Protein AF-A0A354B1D0-F1 (afdb_monomer_lite)

Sequence (81 aa):
WLPDAMEGPTPISALIHAATMVAAGVFLVARLQPVYEAFPAVNLVIAVVGTITLFLGATIALTQMDLKKGLAYSTVSQLGY

Radius of gyration: 14.18 Å; chains: 1; bounding box: 27×23×37 Å

pLDDT: mean 93.58, std 3.96, range [82.25, 98.31]

Foldseek 3Di:
DLLVLLVDDPVRNCCCLPPPVLVVVVVVCVVCVVVCVVPVVVVVVLLVVLVVQLVVLQVVLVVDPDPSSSVSSNSSNVSSD

Secondary structure (DSSP, 8-state):
-TTGGGGS-HHHHHHHHHTSHHHHHHHHHHHTHHHHTT-HHHHHHHHHHHHHHHHHHHHHHTT-SSHHHHHHHHHHHHHH-

Structure (mmCIF, N/CA/C/O backbone):
data_AF-A0A354B1D0-F1
#
_entry.id   AF-A0A354B1D0-F1
#
loop_
_atom_site.group_PDB
_atom_site.id
_atom_site.type_symbol
_atom_site.label_atom_id
_atom_site.label_alt_id
_atom_site.label_comp_id
_atom_site.label_asym_id
_atom_site.label_entity_id
_atom_site.label_seq_id
_atom_site.pdbx_PDB_ins_code
_atom_site.Cartn_x
_atom_site.Cartn_y
_atom_site.Cartn_z
_atom_site.occupancy
_atom_site.B_iso_or_equiv
_atom_site.auth_seq_id
_atom_site.auth_comp_id
_atom_site.auth_asym_id
_atom_site.auth_atom_id
_atom_site.pdbx_PDB_model_num
ATOM 1 N N . TRP A 1 1 ? -3.550 -1.507 -11.370 1.00 89.06 1 TRP A N 1
ATOM 2 C CA . TRP A 1 1 ? -3.703 -0.042 -11.438 1.00 89.06 1 TRP A CA 1
ATOM 3 C C . TRP A 1 1 ? -2.395 0.675 -11.136 1.00 89.06 1 TRP A C 1
ATOM 5 O O . TRP A 1 1 ? -1.944 1.439 -11.974 1.00 89.06 1 TRP A O 1
ATOM 15 N N . LEU A 1 2 ? -1.764 0.439 -9.974 1.00 89.12 2 LEU A N 1
ATOM 16 C CA . LEU A 1 2 ? -0.554 1.181 -9.597 1.00 89.12 2 LEU A CA 1
ATOM 17 C C . LEU A 1 2 ? 0.666 0.849 -10.488 1.00 89.12 2 LEU A C 1
ATOM 19 O O . LEU A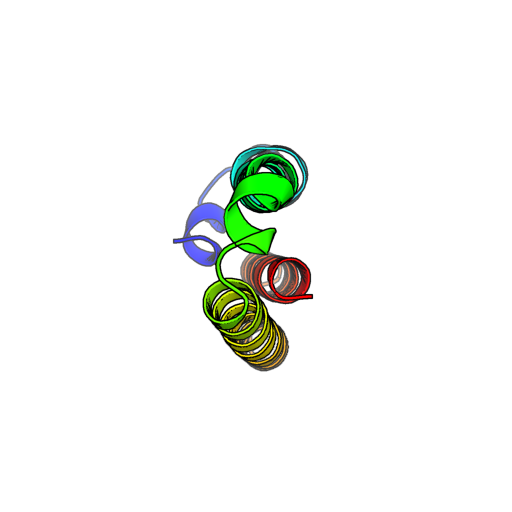 1 2 ? 1.313 1.781 -10.948 1.00 89.12 2 LEU A O 1
ATOM 23 N N . PRO A 1 3 ? 0.961 -0.422 -10.838 1.00 89.56 3 PRO A N 1
ATOM 24 C CA . PRO A 1 3 ? 2.009 -0.724 -11.823 1.00 89.56 3 PRO A CA 1
ATOM 25 C C . PRO A 1 3 ? 1.698 -0.191 -13.227 1.00 89.56 3 PRO A C 1
ATOM 27 O O . PRO A 1 3 ? 2.609 0.194 -13.951 1.00 89.56 3 PRO A O 1
ATOM 30 N N . ASP A 1 4 ? 0.417 -0.126 -13.592 1.00 89.50 4 ASP A N 1
ATOM 31 C CA . ASP A 1 4 ? -0.039 0.368 -14.898 1.00 89.50 4 ASP A CA 1
ATOM 32 C C . ASP A 1 4 ? 0.141 1.893 -15.013 1.00 89.50 4 ASP A C 1
ATOM 34 O O . ASP A 1 4 ? 0.395 2.418 -16.092 1.00 89.50 4 ASP A O 1
ATOM 38 N N . ALA A 1 5 ? 0.138 2.620 -13.889 1.00 86.12 5 ALA A N 1
ATOM 39 C CA . ALA A 1 5 ? 0.433 4.056 -13.852 1.00 86.12 5 ALA A CA 1
ATOM 40 C C . ALA A 1 5 ? 1.879 4.405 -14.277 1.00 86.12 5 ALA A C 1
ATOM 42 O O . ALA A 1 5 ? 2.212 5.581 -14.460 1.00 86.12 5 ALA A O 1
ATOM 43 N N . MET A 1 6 ? 2.738 3.398 -14.477 1.00 89.81 6 MET A N 1
ATOM 44 C CA . MET A 1 6 ? 4.081 3.559 -15.040 1.00 89.81 6 MET A CA 1
ATOM 45 C C . MET A 1 6 ? 4.107 3.728 -16.566 1.00 89.81 6 MET A C 1
ATOM 47 O O . MET A 1 6 ? 5.160 4.073 -17.108 1.00 89.81 6 MET A O 1
ATOM 51 N N . GLU A 1 7 ? 2.972 3.547 -17.251 1.00 89.31 7 GLU A N 1
ATOM 52 C CA . GLU A 1 7 ? 2.808 3.922 -18.665 1.00 89.31 7 GLU A CA 1
ATOM 53 C C . GLU A 1 7 ? 2.918 5.440 -18.880 1.00 89.31 7 GLU A C 1
ATOM 55 O O . GLU A 1 7 ? 3.275 5.903 -19.964 1.00 89.31 7 GLU A O 1
ATOM 60 N N . GLY A 1 8 ? 2.654 6.226 -17.833 1.00 88.19 8 GLY A N 1
ATOM 61 C CA . GLY A 1 8 ? 2.793 7.674 -17.863 1.00 88.19 8 GLY A CA 1
ATOM 62 C C . GLY A 1 8 ? 4.250 8.171 -17.938 1.00 88.19 8 GLY A C 1
ATOM 63 O O . GLY A 1 8 ? 5.218 7.436 -17.694 1.00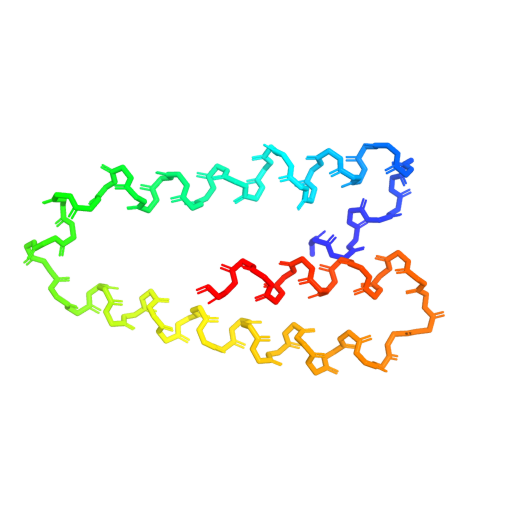 88.19 8 GLY A O 1
ATOM 64 N N . PRO A 1 9 ? 4.440 9.471 -18.236 1.00 91.81 9 PRO A N 1
ATOM 65 C CA . PRO A 1 9 ? 5.730 10.135 -18.105 1.00 91.81 9 PRO A CA 1
ATOM 66 C C . PRO A 1 9 ? 6.300 9.973 -16.694 1.00 91.81 9 PRO A C 1
ATOM 68 O O . PRO A 1 9 ? 5.593 10.147 -15.702 1.00 91.81 9 PRO A O 1
ATOM 71 N N . THR A 1 10 ? 7.607 9.721 -16.601 1.00 90.75 10 THR A N 1
ATOM 72 C CA . THR A 1 10 ? 8.299 9.445 -15.330 1.00 90.75 10 THR A CA 1
ATOM 73 C C . THR A 1 10 ? 8.018 10.472 -14.217 1.00 90.75 10 THR A C 1
ATOM 75 O O . THR A 1 10 ? 7.804 10.042 -13.085 1.00 90.75 10 THR A O 1
ATOM 78 N N . PRO A 1 11 ? 7.940 11.796 -14.481 1.00 89.56 11 PRO A N 1
ATOM 79 C CA . 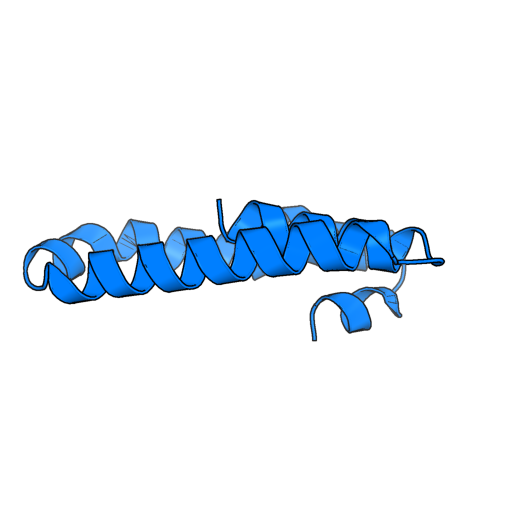PRO A 1 11 ? 7.603 12.770 -13.437 1.00 89.56 11 PRO A CA 1
ATOM 80 C C . PRO A 1 11 ? 6.179 12.619 -12.881 1.00 89.56 11 PRO A C 1
ATOM 82 O O . PRO A 1 11 ? 5.953 12.853 -11.697 1.00 89.56 11 PRO A O 1
ATOM 85 N N . ILE A 1 12 ? 5.220 12.210 -13.719 1.00 88.75 12 ILE A N 1
ATOM 86 C CA . ILE A 1 12 ? 3.816 12.034 -13.322 1.00 88.75 12 ILE A CA 1
ATOM 87 C C . ILE A 1 12 ? 3.676 10.774 -12.471 1.00 88.75 12 ILE A C 1
ATOM 89 O O . ILE A 1 12 ? 3.082 10.825 -11.393 1.00 88.75 12 ILE A O 1
ATOM 93 N N . SER A 1 13 ? 4.283 9.666 -12.905 1.00 87.19 13 SER A N 1
ATOM 94 C CA . SER A 1 13 ? 4.311 8.436 -12.111 1.00 87.19 13 SER A CA 1
ATOM 95 C C . SER A 1 13 ? 5.008 8.673 -10.766 1.00 87.19 13 SER A C 1
ATOM 97 O O . SER A 1 13 ? 4.480 8.277 -9.733 1.00 87.19 13 SER A O 1
ATOM 99 N N . ALA A 1 14 ? 6.124 9.410 -10.729 1.00 85.06 14 ALA A N 1
ATOM 100 C CA . ALA A 1 14 ? 6.788 9.758 -9.470 1.00 85.06 14 ALA A CA 1
ATOM 101 C C . ALA A 1 14 ? 5.869 10.546 -8.517 1.00 85.06 14 ALA A C 1
ATOM 103 O O . ALA A 1 14 ? 5.778 10.212 -7.336 1.00 85.06 14 ALA A O 1
ATOM 104 N N . LEU A 1 15 ? 5.141 11.549 -9.021 1.00 87.88 15 LEU A N 1
ATOM 105 C CA . LEU A 1 15 ? 4.228 12.349 -8.201 1.00 87.88 15 LEU A CA 1
ATOM 106 C C . LEU A 1 15 ? 3.100 11.497 -7.594 1.00 87.88 15 LEU A C 1
ATOM 108 O O . LEU A 1 15 ? 2.802 11.617 -6.405 1.00 87.88 15 LEU A O 1
ATOM 112 N N . ILE A 1 16 ? 2.501 10.623 -8.405 1.00 88.88 16 ILE A N 1
ATOM 113 C CA . ILE A 1 16 ? 1.401 9.739 -7.998 1.00 88.88 16 ILE A CA 1
ATOM 114 C C . ILE A 1 16 ? 1.858 8.718 -6.950 1.00 88.88 16 ILE A C 1
ATOM 116 O O . ILE A 1 16 ? 1.138 8.471 -5.981 1.00 88.88 16 ILE A O 1
ATOM 120 N N . HIS A 1 17 ? 3.046 8.142 -7.140 1.00 86.75 17 HIS A N 1
ATOM 121 C CA . HIS A 1 17 ? 3.579 7.071 -6.300 1.00 86.75 17 HIS A CA 1
ATOM 122 C C . HIS A 1 17 ? 4.241 7.565 -5.013 1.00 86.75 17 HIS A C 1
ATOM 124 O O . HIS A 1 17 ? 4.377 6.785 -4.080 1.00 86.75 17 HIS A O 1
ATOM 130 N N . ALA A 1 18 ? 4.667 8.827 -4.945 1.00 82.25 18 ALA A N 1
ATOM 131 C CA . ALA A 1 18 ? 5.373 9.337 -3.772 1.00 82.25 18 ALA A CA 1
ATOM 132 C C . ALA A 1 18 ? 4.558 10.351 -2.963 1.00 82.25 18 ALA A C 1
ATOM 134 O O . ALA A 1 18 ? 4.577 10.303 -1.737 1.00 82.25 18 ALA A O 1
ATOM 135 N N . ALA A 1 19 ? 3.869 11.287 -3.622 1.00 83.19 19 ALA A N 1
ATOM 136 C CA . ALA A 1 19 ? 3.447 12.520 -2.955 1.00 83.19 19 ALA A CA 1
ATOM 137 C C . ALA A 1 19 ? 1.931 12.714 -2.850 1.00 83.19 19 ALA A C 1
ATOM 139 O O . ALA A 1 19 ? 1.482 13.387 -1.926 1.00 83.19 19 ALA A O 1
ATOM 140 N N . THR A 1 20 ? 1.133 12.183 -3.783 1.00 88.50 20 THR A N 1
ATOM 141 C CA . THR A 1 20 ? -0.288 12.565 -3.885 1.00 88.50 20 THR A CA 1
ATOM 142 C C . THR A 1 20 ? -1.247 11.409 -3.619 1.00 88.50 20 THR A C 1
ATOM 144 O O . THR A 1 20 ? -1.754 11.273 -2.506 1.00 88.50 20 THR A O 1
ATOM 147 N N . MET A 1 21 ? -1.523 10.577 -4.627 1.00 86.81 21 MET A N 1
ATOM 148 C CA . MET A 1 21 ? -2.644 9.631 -4.583 1.00 86.81 21 MET A CA 1
ATOM 149 C C . MET A 1 21 ? -2.484 8.581 -3.488 1.00 86.81 21 MET A C 1
ATOM 151 O O . MET A 1 21 ? -3.438 8.286 -2.774 1.00 86.81 21 MET A O 1
ATOM 155 N N . VAL A 1 22 ? -1.279 8.038 -3.326 1.00 89.12 22 VAL A N 1
ATOM 156 C CA . VAL A 1 22 ? -1.042 6.993 -2.327 1.00 89.12 22 VAL A CA 1
ATOM 157 C C . VAL A 1 22 ? -1.015 7.546 -0.895 1.00 89.12 22 VAL A C 1
ATOM 159 O O . VAL A 1 22 ? -1.549 6.922 0.020 1.00 89.12 22 VAL A O 1
ATOM 162 N N . ALA A 1 23 ? -0.497 8.765 -0.710 1.00 89.12 23 ALA A N 1
ATOM 163 C CA . ALA A 1 23 ? -0.469 9.447 0.583 1.00 89.12 23 ALA A CA 1
ATOM 164 C C . ALA A 1 23 ? -1.880 9.807 1.075 1.00 89.12 23 ALA A C 1
ATOM 166 O O . ALA A 1 23 ? -2.150 9.757 2.274 1.00 89.12 23 ALA A O 1
ATOM 167 N N . ALA A 1 24 ? -2.802 10.111 0.155 1.00 93.19 24 ALA A N 1
ATOM 168 C CA . ALA A 1 24 ? -4.194 10.405 0.488 1.00 93.19 24 ALA A CA 1
ATOM 169 C C . ALA A 1 24 ? -4.899 9.230 1.195 1.00 93.19 24 ALA A C 1
ATOM 171 O O . ALA A 1 24 ? -5.684 9.457 2.117 1.00 93.19 24 ALA A O 1
ATOM 172 N N . GLY A 1 25 ? -4.596 7.983 0.814 1.00 92.25 25 GLY A N 1
ATOM 173 C CA . GLY A 1 25 ? -5.152 6.793 1.467 1.00 92.25 25 GLY A CA 1
ATOM 174 C C . GLY A 1 25 ? -4.706 6.667 2.926 1.00 92.25 25 GLY A C 1
ATOM 175 O O . GLY A 1 25 ? -5.542 6.537 3.821 1.00 92.25 25 GLY A O 1
ATOM 176 N N . VAL A 1 26 ? -3.399 6.788 3.178 1.00 93.62 26 VAL A N 1
ATOM 177 C CA . VAL A 1 26 ? -2.829 6.749 4.539 1.00 93.62 26 VAL A CA 1
ATOM 178 C C . VAL A 1 26 ? -3.334 7.925 5.377 1.00 93.62 26 VAL A C 1
ATOM 180 O O . VAL A 1 26 ? -3.711 7.747 6.535 1.00 93.62 26 VAL A O 1
ATOM 183 N N . PHE A 1 27 ? -3.420 9.119 4.784 1.00 95.62 27 PHE A N 1
ATOM 184 C CA . PHE A 1 27 ? -3.977 10.300 5.440 1.00 95.62 27 PHE A CA 1
ATOM 185 C C . PHE A 1 27 ? -5.416 10.071 5.913 1.00 95.62 27 PHE A C 1
ATOM 187 O O . PHE A 1 27 ? -5.745 10.419 7.047 1.00 95.62 27 PHE A O 1
ATOM 194 N N . LEU A 1 28 ? -6.270 9.465 5.081 1.00 96.00 28 LEU A N 1
ATOM 195 C CA . LEU A 1 28 ? -7.650 9.163 5.460 1.00 96.00 28 LEU A CA 1
ATOM 196 C C . LEU A 1 28 ? -7.707 8.183 6.638 1.00 96.00 28 LEU A C 1
ATOM 198 O O . LEU A 1 28 ? -8.457 8.423 7.583 1.00 96.00 28 LEU A O 1
ATOM 202 N N . VAL A 1 29 ? -6.903 7.113 6.605 1.00 94.62 29 VAL A N 1
ATOM 203 C CA . VAL A 1 29 ? -6.828 6.139 7.707 1.00 94.62 29 VAL A CA 1
ATOM 204 C C . VAL A 1 29 ? -6.403 6.830 9.002 1.00 94.62 29 VAL A C 1
ATOM 206 O O . VAL A 1 29 ? -7.090 6.710 10.013 1.00 94.62 29 VAL A O 1
ATOM 209 N N . ALA A 1 30 ? -5.341 7.635 8.962 1.00 94.88 30 ALA A N 1
ATOM 210 C CA . ALA A 1 30 ? -4.879 8.387 10.125 1.00 94.88 30 ALA A CA 1
ATOM 211 C C . ALA A 1 30 ? -5.937 9.380 10.633 1.00 94.88 30 ALA A C 1
ATOM 213 O O . ALA A 1 30 ? -6.146 9.520 11.839 1.00 94.88 30 ALA A O 1
ATOM 214 N N . ARG A 1 31 ? -6.641 10.069 9.727 1.00 96.94 31 ARG A N 1
ATOM 215 C CA . ARG A 1 31 ? -7.650 11.067 10.099 1.00 96.94 31 ARG A CA 1
ATOM 216 C C . ARG A 1 31 ? -8.897 10.444 10.721 1.00 96.94 31 ARG A C 1
ATOM 218 O O . ARG A 1 31 ? -9.518 11.077 11.573 1.00 96.94 31 ARG A O 1
ATOM 225 N N . LEU A 1 32 ? -9.251 9.231 10.307 1.00 96.81 32 LEU A N 1
ATOM 226 C CA . LEU A 1 32 ? -10.380 8.469 10.838 1.00 96.81 32 LEU A CA 1
ATOM 227 C C . LEU A 1 32 ? -10.021 7.632 12.070 1.00 96.81 32 LEU A C 1
ATOM 229 O O . LEU A 1 32 ? -10.893 6.937 12.585 1.00 96.81 32 LEU A O 1
ATOM 233 N N . GLN A 1 33 ? -8.800 7.738 12.601 1.00 94.06 33 GLN A N 1
ATOM 234 C CA . GLN A 1 33 ? -8.399 6.990 13.793 1.00 94.06 33 GLN A CA 1
ATOM 235 C C . GLN A 1 33 ? -9.380 7.113 14.977 1.00 94.06 33 GLN A C 1
ATOM 237 O O . GLN A 1 33 ? -9.743 6.073 15.526 1.00 94.06 33 GLN A O 1
ATOM 242 N N . PRO A 1 34 ? -9.925 8.303 15.319 1.00 95.25 34 PRO A N 1
ATOM 243 C CA . PRO A 1 34 ? -10.928 8.414 16.385 1.00 95.25 34 PRO A CA 1
ATOM 244 C C . PRO A 1 34 ? -12.214 7.609 16.126 1.00 95.25 34 PRO A C 1
ATOM 246 O O . PRO A 1 34 ? -12.917 7.237 17.059 1.00 95.25 34 PRO A O 1
ATOM 249 N N . VAL A 1 35 ? -12.542 7.331 14.859 1.00 95.56 35 VAL A N 1
ATOM 250 C CA . VAL A 1 35 ? -13.673 6.469 14.482 1.00 95.56 35 VAL A CA 1
ATOM 251 C C . VAL A 1 35 ? -13.303 4.998 14.676 1.00 95.56 35 VAL A C 1
ATOM 253 O O . VAL A 1 35 ? -14.115 4.219 15.173 1.00 95.56 35 VAL A O 1
ATOM 256 N N . TYR A 1 36 ? -12.080 4.604 14.315 1.00 94.69 36 TYR A N 1
ATOM 257 C CA . TYR A 1 36 ? -11.618 3.216 14.416 1.00 94.69 36 TYR A CA 1
ATOM 258 C C . TYR A 1 36 ? -11.373 2.751 15.852 1.00 94.69 36 TYR A C 1
ATOM 260 O O . TYR A 1 36 ? -11.445 1.551 16.114 1.00 94.69 36 TYR A O 1
ATOM 268 N N . GLU A 1 37 ? -11.137 3.666 16.794 1.00 93.31 37 GLU A N 1
ATOM 269 C CA . GLU A 1 37 ? -11.024 3.345 18.226 1.00 93.31 37 GLU A CA 1
ATOM 270 C C . GLU A 1 37 ? -12.259 2.608 18.766 1.00 93.31 37 GLU A C 1
ATOM 272 O O . GLU A 1 37 ? -12.128 1.703 19.590 1.00 93.31 37 GLU A O 1
ATOM 277 N N . ALA A 1 38 ? -13.450 2.921 18.246 1.00 95.44 38 ALA A N 1
ATOM 278 C CA . ALA A 1 38 ? -14.686 2.234 18.614 1.00 95.44 38 ALA A CA 1
ATOM 279 C C . ALA A 1 38 ? -14.801 0.811 18.025 1.00 95.44 38 ALA A C 1
ATOM 281 O O . ALA A 1 38 ? -15.648 0.032 18.463 1.00 95.44 38 ALA A O 1
ATOM 282 N N . PHE A 1 39 ? -13.956 0.448 17.051 1.00 95.94 39 PHE A N 1
ATOM 283 C CA . PHE A 1 39 ? -14.029 -0.819 16.319 1.00 95.94 39 PHE A CA 1
ATOM 284 C C . PHE A 1 39 ? -12.648 -1.494 16.193 1.00 95.94 39 PHE A C 1
ATOM 286 O O . PHE A 1 39 ? -12.055 -1.499 15.112 1.00 95.94 39 PHE A O 1
ATOM 293 N N . PRO A 1 40 ? -12.141 -2.157 17.253 1.00 92.75 40 PRO A N 1
ATOM 294 C CA . PRO A 1 40 ? -10.809 -2.777 17.250 1.00 92.75 40 PRO A CA 1
ATOM 295 C C . PRO A 1 40 ? -10.573 -3.787 16.116 1.00 92.75 40 PRO A C 1
ATOM 297 O O . PRO A 1 40 ? -9.460 -3.906 15.607 1.00 92.75 40 PRO A O 1
ATOM 300 N N . ALA A 1 41 ? -11.625 -4.487 15.677 1.00 96.75 41 ALA A N 1
ATOM 301 C CA . ALA A 1 41 ? -11.550 -5.422 14.556 1.00 96.75 41 ALA A CA 1
ATOM 302 C C . ALA A 1 41 ? -11.159 -4.736 13.233 1.00 96.75 41 ALA A C 1
ATOM 304 O O . ALA A 1 41 ? -10.464 -5.340 12.422 1.00 96.75 41 ALA A O 1
ATOM 305 N N . VAL A 1 42 ? -11.548 -3.472 13.025 1.00 96.38 42 VAL A N 1
ATOM 306 C CA . VAL A 1 42 ? -11.189 -2.706 11.820 1.00 96.38 42 VAL A CA 1
ATOM 307 C C . VAL A 1 42 ? -9.684 -2.447 11.779 1.00 96.38 42 VAL A C 1
ATOM 309 O O . VAL A 1 42 ? -9.067 -2.654 10.739 1.00 96.38 42 VAL A O 1
ATOM 312 N N . ASN A 1 43 ? -9.070 -2.097 12.913 1.00 94.50 43 ASN A N 1
ATOM 313 C CA . ASN A 1 43 ? -7.617 -1.925 13.002 1.00 94.50 43 ASN A CA 1
ATOM 314 C C . ASN A 1 43 ? -6.865 -3.225 12.687 1.00 94.50 43 ASN A C 1
ATOM 316 O O . ASN A 1 43 ? -5.866 -3.199 11.970 1.00 94.50 43 ASN A O 1
ATOM 320 N N . LEU A 1 44 ? -7.374 -4.371 13.158 1.00 96.62 44 LEU A N 1
ATOM 321 C CA . LEU A 1 44 ? -6.805 -5.675 12.810 1.00 96.62 44 LEU A CA 1
ATOM 322 C C . LEU A 1 44 ? -6.913 -5.954 11.305 1.00 96.62 44 LEU A C 1
ATOM 324 O O . LEU A 1 44 ? -5.948 -6.413 10.699 1.00 96.62 44 LEU A O 1
ATOM 328 N N . VAL A 1 45 ? -8.056 -5.648 10.686 1.00 97.38 45 VAL A N 1
ATOM 329 C CA . VAL A 1 45 ? -8.239 -5.807 9.236 1.00 97.38 45 VAL A CA 1
ATOM 330 C C . VAL A 1 45 ? -7.269 -4.918 8.459 1.00 97.38 45 VAL A C 1
ATOM 332 O O . VAL A 1 45 ? -6.623 -5.410 7.537 1.00 97.38 45 VAL A O 1
ATOM 335 N N . ILE A 1 46 ? -7.111 -3.648 8.847 1.00 96.38 46 ILE A N 1
ATOM 336 C CA . ILE A 1 46 ? -6.146 -2.729 8.221 1.00 96.38 46 ILE A CA 1
ATOM 337 C C . ILE A 1 46 ? -4.727 -3.301 8.323 1.00 96.38 46 ILE A C 1
ATOM 339 O O . ILE A 1 46 ? -4.033 -3.376 7.311 1.00 96.38 46 ILE A O 1
ATOM 343 N N . ALA A 1 47 ? -4.323 -3.777 9.504 1.00 96.50 47 ALA A N 1
ATOM 344 C CA . ALA A 1 47 ? -3.000 -4.362 9.717 1.00 96.50 47 ALA A CA 1
ATOM 345 C C . ALA A 1 47 ? -2.769 -5.631 8.876 1.00 96.50 47 ALA A C 1
ATOM 347 O O . ALA A 1 47 ? -1.705 -5.800 8.279 1.00 96.50 47 ALA A O 1
ATOM 348 N N . VAL A 1 48 ? -3.766 -6.518 8.785 1.00 98.19 48 VAL A N 1
ATOM 349 C CA . VAL A 1 48 ? -3.681 -7.747 7.977 1.00 98.19 48 VAL A CA 1
ATOM 350 C C . VAL A 1 48 ? -3.596 -7.416 6.488 1.00 98.19 48 VAL A C 1
ATOM 352 O O . VAL A 1 48 ? -2.736 -7.955 5.791 1.00 98.19 48 VAL A O 1
ATOM 355 N N . VAL A 1 49 ? -4.444 -6.510 5.995 1.00 97.94 49 VAL A N 1
ATOM 356 C CA . VAL A 1 49 ? -4.416 -6.076 4.592 1.00 97.94 49 VAL A CA 1
ATOM 357 C C . VAL A 1 49 ? -3.088 -5.391 4.267 1.00 97.94 49 VAL A C 1
ATOM 359 O O . VAL A 1 49 ? -2.501 -5.696 3.228 1.00 97.94 49 VAL A O 1
ATOM 362 N N . GLY A 1 50 ? -2.573 -4.538 5.158 1.00 97.56 50 GLY A N 1
ATOM 363 C CA . GLY A 1 50 ? -1.251 -3.919 5.026 1.00 97.56 50 GLY A CA 1
ATOM 364 C C . GLY A 1 50 ? -0.134 -4.959 4.947 1.00 97.56 50 GLY A C 1
ATOM 365 O O . GLY A 1 50 ? 0.639 -4.963 3.992 1.00 97.56 50 GLY A O 1
ATOM 366 N N . THR A 1 51 ? -0.135 -5.939 5.854 1.00 98.31 51 THR A N 1
ATOM 367 C CA . THR A 1 51 ? 0.857 -7.030 5.887 1.00 98.31 51 THR A CA 1
ATOM 368 C C . THR A 1 51 ? 0.835 -7.887 4.620 1.00 98.31 51 THR A C 1
ATOM 370 O O . THR A 1 51 ? 1.879 -8.227 4.064 1.00 98.31 51 THR A O 1
ATOM 373 N N . ILE A 1 52 ? -0.349 -8.237 4.118 1.00 98.31 52 ILE A N 1
ATOM 374 C CA . ILE A 1 52 ? -0.460 -8.990 2.863 1.00 98.31 52 ILE A CA 1
ATOM 375 C C . ILE A 1 52 ? 0.035 -8.129 1.694 1.00 98.31 52 ILE A C 1
ATOM 377 O O . ILE A 1 52 ? 0.798 -8.605 0.853 1.00 98.31 52 ILE A O 1
ATOM 381 N N . THR A 1 53 ? -0.350 -6.853 1.661 1.00 97.75 53 THR A N 1
ATOM 382 C CA . THR A 1 53 ? 0.045 -5.914 0.602 1.00 97.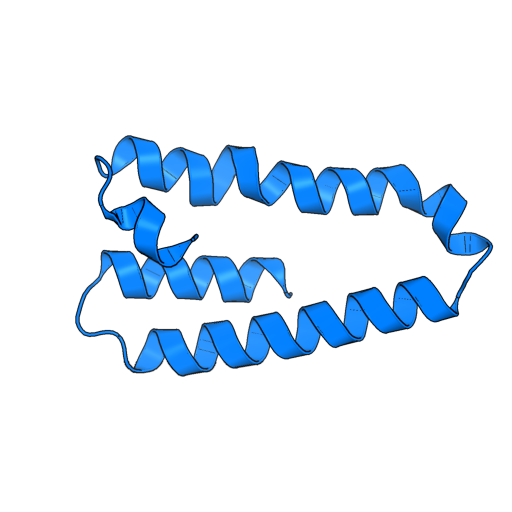75 53 THR A CA 1
ATOM 383 C C . THR A 1 53 ? 1.557 -5.698 0.578 1.00 97.75 53 THR A C 1
ATOM 385 O O . THR A 1 53 ? 2.150 -5.746 -0.502 1.00 97.75 53 THR A O 1
ATOM 388 N N . LEU A 1 54 ? 2.197 -5.539 1.744 1.00 97.56 54 LEU A N 1
ATOM 389 C CA . LEU A 1 54 ? 3.643 -5.346 1.831 1.00 97.56 54 LEU A CA 1
ATOM 390 C C . LEU A 1 54 ? 4.400 -6.582 1.346 1.00 97.56 54 LEU A C 1
ATOM 392 O O . LEU A 1 54 ? 5.312 -6.479 0.527 1.00 97.56 54 LEU A O 1
ATOM 396 N N . PHE A 1 55 ? 3.967 -7.766 1.778 1.00 98.25 55 PHE A N 1
ATOM 397 C CA . PHE A 1 55 ? 4.620 -9.014 1.410 1.00 98.25 55 PHE A CA 1
ATOM 398 C C . PHE A 1 55 ? 4.490 -9.310 -0.090 1.00 98.25 55 PHE A C 1
ATOM 400 O O . PHE A 1 55 ? 5.476 -9.643 -0.756 1.00 98.25 55 PHE A O 1
ATOM 407 N N . LEU A 1 56 ? 3.289 -9.146 -0.650 1.00 97.75 56 LEU A N 1
ATOM 408 C CA . LEU A 1 56 ? 3.060 -9.340 -2.082 1.00 97.75 56 LEU A CA 1
ATOM 409 C C . LEU A 1 56 ? 3.796 -8.289 -2.923 1.00 97.75 56 LEU A C 1
ATOM 411 O O . LEU A 1 56 ? 4.409 -8.635 -3.929 1.00 97.75 56 LEU A O 1
ATOM 415 N N . GLY A 1 57 ? 3.794 -7.020 -2.505 1.00 97.19 57 GLY A N 1
ATOM 416 C CA . GLY A 1 57 ? 4.530 -5.954 -3.189 1.00 97.19 57 GLY A CA 1
ATOM 417 C C . GLY A 1 57 ? 6.031 -6.240 -3.256 1.00 97.19 57 GLY A C 1
ATOM 418 O O . GLY A 1 57 ? 6.617 -6.208 -4.340 1.00 97.19 57 GLY A O 1
ATOM 419 N N . ALA A 1 58 ? 6.642 -6.595 -2.122 1.00 97.56 58 ALA A N 1
ATOM 420 C CA . ALA A 1 58 ? 8.067 -6.906 -2.043 1.00 9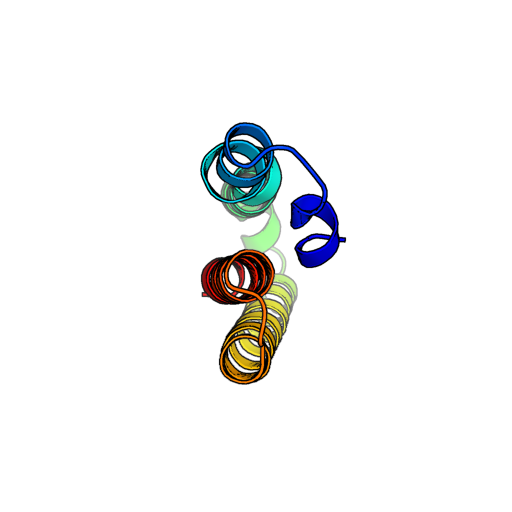7.56 58 ALA A CA 1
ATOM 421 C C . ALA A 1 58 ? 8.447 -8.125 -2.897 1.00 97.56 58 ALA A C 1
ATOM 423 O O . ALA A 1 58 ? 9.415 -8.076 -3.654 1.00 97.56 58 ALA A O 1
ATOM 424 N N . THR A 1 59 ? 7.674 -9.211 -2.813 1.00 97.81 59 THR A N 1
ATOM 425 C CA . THR A 1 59 ? 7.968 -10.446 -3.559 1.00 97.81 59 THR A CA 1
ATOM 426 C C . THR A 1 59 ? 7.809 -10.264 -5.068 1.00 97.81 59 THR A C 1
ATOM 428 O O . THR A 1 59 ? 8.670 -10.710 -5.828 1.00 97.81 59 THR A O 1
ATOM 431 N N . ILE A 1 60 ? 6.772 -9.552 -5.521 1.00 97.50 60 ILE A N 1
ATOM 432 C CA . ILE A 1 60 ? 6.561 -9.292 -6.951 1.00 97.50 60 ILE A CA 1
ATOM 433 C C . ILE A 1 60 ? 7.634 -8.343 -7.500 1.00 97.50 60 ILE A C 1
ATOM 435 O O . ILE A 1 60 ? 8.131 -8.590 -8.603 1.00 97.50 60 ILE A O 1
ATOM 439 N N . ALA A 1 61 ? 8.038 -7.314 -6.742 1.00 96.75 61 ALA A N 1
ATOM 440 C CA . ALA A 1 61 ? 9.077 -6.359 -7.145 1.00 96.75 61 ALA A CA 1
ATOM 441 C C . ALA A 1 61 ? 10.399 -7.044 -7.535 1.00 96.75 61 ALA A C 1
ATOM 443 O O . ALA A 1 61 ? 11.013 -6.651 -8.525 1.00 96.75 61 ALA A O 1
ATOM 444 N N . LEU A 1 62 ? 10.797 -8.103 -6.818 1.00 97.00 62 LEU A N 1
ATOM 445 C CA . LEU A 1 62 ? 12.030 -8.860 -7.087 1.00 97.00 62 LEU A CA 1
ATOM 446 C C . LEU A 1 62 ? 12.033 -9.580 -8.443 1.00 97.00 62 LEU A C 1
ATOM 448 O O . LEU A 1 62 ? 13.095 -9.909 -8.961 1.00 97.00 62 LEU A O 1
ATOM 452 N N . THR A 1 63 ? 10.856 -9.837 -9.013 1.00 97.19 63 THR A N 1
ATOM 453 C CA . THR A 1 63 ? 10.701 -10.555 -10.290 1.00 97.19 63 THR A CA 1
ATOM 454 C C . THR A 1 63 ? 10.477 -9.622 -11.483 1.00 97.19 63 THR A C 1
ATOM 456 O O . THR A 1 63 ? 10.334 -10.090 -12.613 1.00 97.19 63 THR A O 1
ATOM 459 N N . GLN A 1 64 ? 10.426 -8.303 -11.264 1.00 96.88 64 GLN A N 1
ATOM 460 C CA . GLN A 1 64 ? 10.162 -7.344 -12.335 1.00 96.88 64 GLN A CA 1
ATOM 461 C C . GLN A 1 64 ? 11.403 -7.106 -13.201 1.00 96.88 64 GLN A C 1
ATOM 463 O O . GLN A 1 64 ? 12.460 -6.729 -12.707 1.00 96.88 64 GLN A O 1
ATOM 468 N N . MET A 1 65 ? 11.235 -7.251 -14.517 1.00 96.00 65 MET A N 1
ATOM 469 C CA . MET A 1 65 ? 12.282 -6.971 -15.512 1.00 96.00 65 MET A CA 1
ATOM 470 C C . MET A 1 65 ? 12.319 -5.500 -15.955 1.00 96.00 65 MET A C 1
ATOM 472 O O . MET A 1 65 ? 13.287 -5.061 -16.568 1.00 96.00 65 MET A O 1
ATOM 476 N N . ASP A 1 66 ? 11.263 -4.739 -15.658 1.00 94.56 66 ASP A N 1
ATOM 477 C CA . ASP A 1 66 ? 11.168 -3.306 -15.934 1.00 94.56 66 ASP A CA 1
ATOM 478 C C . ASP A 1 66 ? 11.388 -2.507 -14.643 1.00 94.56 66 ASP A C 1
ATOM 480 O O . ASP A 1 66 ? 10.714 -2.739 -13.635 1.00 94.56 66 ASP A O 1
ATOM 484 N N . LEU A 1 67 ? 12.316 -1.545 -14.680 1.00 92.50 67 LEU A N 1
ATOM 485 C CA . LEU A 1 67 ? 12.687 -0.746 -13.510 1.00 92.50 67 LEU A CA 1
ATOM 486 C C . LEU A 1 67 ? 11.503 0.050 -12.950 1.00 92.50 67 LEU A C 1
ATOM 488 O O . LEU A 1 67 ? 11.331 0.114 -11.732 1.00 92.50 67 LEU A O 1
ATOM 492 N N . LYS A 1 68 ? 10.680 0.656 -13.812 1.00 91.25 68 LYS A N 1
ATOM 493 C CA . LYS A 1 68 ? 9.532 1.447 -13.365 1.00 91.25 68 LYS A CA 1
ATOM 494 C C . LYS A 1 68 ? 8.505 0.554 -12.683 1.00 91.25 68 LYS A C 1
ATOM 496 O O . LYS A 1 68 ? 8.014 0.906 -11.614 1.00 91.25 68 LYS A O 1
ATOM 501 N N . LYS A 1 69 ? 8.219 -0.622 -13.240 1.00 92.44 69 LYS A N 1
ATOM 502 C CA . LYS A 1 69 ? 7.317 -1.595 -12.607 1.00 92.44 69 LYS A CA 1
ATOM 503 C C . LYS A 1 69 ? 7.887 -2.117 -11.289 1.00 92.44 69 LYS A C 1
ATOM 505 O O . LYS A 1 69 ? 7.148 -2.197 -10.312 1.00 92.44 69 LYS A O 1
ATOM 510 N N . GLY A 1 70 ? 9.191 -2.385 -11.222 1.00 95.75 70 GLY A N 1
ATOM 511 C CA . GLY A 1 70 ? 9.872 -2.737 -9.972 1.00 95.75 70 GLY A CA 1
ATOM 512 C C . GLY A 1 70 ? 9.687 -1.671 -8.886 1.00 95.75 70 GLY A C 1
ATOM 513 O O . GLY A 1 70 ? 9.272 -1.988 -7.771 1.00 95.75 70 GLY A O 1
ATOM 514 N N . LEU A 1 71 ? 9.894 -0.396 -9.232 1.00 94.50 71 LEU A N 1
ATOM 515 C CA . LEU A 1 71 ? 9.659 0.738 -8.330 1.00 94.50 71 LEU A CA 1
ATOM 516 C C . LEU A 1 71 ? 8.175 0.917 -7.974 1.00 94.50 71 LEU A C 1
ATOM 518 O O . LEU A 1 71 ? 7.854 1.271 -6.845 1.00 94.50 71 LEU A O 1
ATOM 522 N N . ALA A 1 72 ? 7.252 0.636 -8.893 1.00 94.81 72 ALA A N 1
ATOM 523 C CA . ALA A 1 72 ? 5.825 0.671 -8.590 1.00 94.81 72 ALA A CA 1
ATOM 524 C C . ALA A 1 72 ? 5.449 -0.355 -7.515 1.00 94.81 72 ALA A C 1
ATOM 526 O O . ALA A 1 72 ? 4.726 -0.023 -6.577 1.00 94.81 72 ALA A O 1
ATOM 527 N N . TYR A 1 73 ? 5.950 -1.588 -7.623 1.00 97.06 73 TYR A N 1
ATOM 528 C CA . TYR A 1 73 ? 5.699 -2.631 -6.627 1.00 97.06 73 TYR A CA 1
ATOM 529 C C . TYR A 1 73 ? 6.434 -2.382 -5.306 1.00 97.06 73 TYR A C 1
ATOM 531 O O . TYR A 1 73 ? 5.896 -2.724 -4.252 1.00 97.06 73 TYR A O 1
ATOM 539 N N . SER A 1 74 ? 7.597 -1.720 -5.320 1.00 95.88 74 SER A N 1
ATOM 540 C CA . SER A 1 74 ? 8.214 -1.260 -4.072 1.00 95.88 74 SER A CA 1
ATOM 541 C C . SER A 1 74 ? 7.355 -0.189 -3.390 1.00 95.88 74 SER A C 1
ATOM 543 O O . SER A 1 74 ? 7.174 -0.262 -2.178 1.00 95.88 74 SER A O 1
ATOM 545 N N . THR A 1 75 ? 6.717 0.722 -4.138 1.00 95.81 75 THR A N 1
ATOM 546 C CA . THR A 1 75 ? 5.698 1.630 -3.582 1.00 95.81 75 THR A CA 1
ATOM 547 C C . THR A 1 75 ? 4.521 0.861 -2.982 1.00 95.81 75 THR A C 1
ATOM 549 O O . THR A 1 75 ? 4.141 1.157 -1.855 1.00 95.81 75 THR A O 1
ATOM 552 N N . VAL A 1 76 ? 3.967 -0.144 -3.680 1.00 96.19 76 VAL A N 1
ATOM 553 C CA . VAL A 1 76 ? 2.903 -1.006 -3.114 1.00 96.19 76 VAL A CA 1
ATOM 554 C C . VAL A 1 76 ? 3.354 -1.589 -1.778 1.00 96.19 76 VAL A C 1
ATOM 556 O O . VAL A 1 76 ? 2.600 -1.553 -0.809 1.00 96.19 76 VAL A O 1
ATOM 559 N N . SER A 1 77 ? 4.596 -2.075 -1.720 1.00 96.88 77 SER A N 1
ATOM 560 C CA . SER A 1 77 ? 5.140 -2.647 -0.498 1.00 96.88 77 SER A CA 1
ATOM 561 C C . SER A 1 77 ? 5.208 -1.633 0.642 1.00 96.88 77 SER A C 1
ATOM 563 O O . SER A 1 77 ? 4.837 -1.959 1.763 1.00 96.88 77 SER A O 1
ATOM 565 N N . GLN A 1 78 ? 5.678 -0.419 0.355 1.00 96.38 78 GLN A N 1
ATOM 566 C CA . GLN A 1 78 ? 5.827 0.645 1.350 1.00 96.38 78 GLN A CA 1
ATOM 567 C C . GLN A 1 78 ? 4.488 1.182 1.859 1.00 96.38 78 GLN A C 1
ATOM 569 O O . GLN A 1 78 ? 4.422 1.676 2.971 1.00 96.38 78 GLN A O 1
ATOM 574 N N . LEU A 1 79 ? 3.415 1.078 1.073 1.00 92.88 79 LEU A N 1
ATOM 575 C CA . LEU A 1 79 ? 2.077 1.470 1.526 1.00 92.88 79 LEU A CA 1
ATOM 576 C C . LEU A 1 79 ? 1.444 0.464 2.483 1.00 92.88 79 LEU A C 1
ATOM 578 O O . LEU A 1 79 ? 0.528 0.822 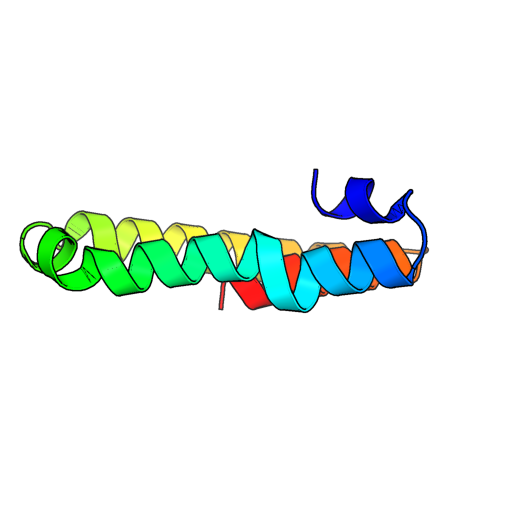3.217 1.00 92.88 79 LEU A O 1
ATOM 582 N N . GLY A 1 80 ? 1.876 -0.796 2.425 1.00 92.50 80 GLY A N 1
ATOM 583 C CA . GLY A 1 80 ? 1.422 -1.818 3.360 1.00 92.50 80 GLY A CA 1
ATOM 584 C C . GLY A 1 80 ? 2.179 -1.824 4.690 1.00 92.50 80 GLY A C 1
ATOM 585 O O . GLY A 1 80 ? 1.694 -2.452 5.628 1.00 92.50 80 GLY A O 1
ATOM 586 N N . TYR A 1 81 ? 3.347 -1.174 4.750 1.00 93.00 81 TYR A N 1
ATOM 587 C CA . TYR A 1 81 ? 4.202 -1.058 5.935 1.00 93.00 81 TYR A CA 1
ATOM 588 C C . TYR A 1 81 ? 3.731 0.074 6.854 1.00 93.00 81 TYR A C 1
ATOM 590 O O . TYR A 1 81 ? 3.639 -0.173 8.077 1.00 93.00 81 TYR A O 1
#